Protein AF-A0A947UQU8-F1 (afdb_monomer)

Sequence (84 aa):
DNRLNEDWRQVRRGDAEFSSYDAILPRFYLFSLKACGYLQMRLGRLEQSHDALTKMLELDPSDKLNATVLLQVLARHGQEDEDE

Foldseek 3Di:
DLPADPPLLPGALVSDPLQDPPRVVSVVVLVVLQVQLVVCVVVVNLVSSVSSLVSSCRNHVVCPVVSVVVVVVSVVVVVVVVVD

Structure (mmCIF, N/CA/C/O backbone):
data_AF-A0A947UQU8-F1
#
_entry.id   AF-A0A947UQU8-F1
#
loop_
_atom_site.group_PDB
_atom_site.id
_atom_site.type_symbol
_atom_site.label_atom_id
_atom_site.label_alt_id
_atom_site.label_comp_id
_atom_site.label_asym_id
_atom_site.label_entity_id
_atom_site.label_seq_id
_atom_site.pdbx_PDB_ins_code
_atom_site.Cartn_x
_atom_site.Cartn_y
_atom_site.Cartn_z
_atom_site.occupancy
_atom_site.B_iso_or_equiv
_atom_site.auth_seq_id
_atom_site.auth_comp_id
_atom_site.auth_asym_id
_atom_site.auth_atom_id
_atom_site.pdbx_PDB_model_num
ATOM 1 N N . ASP A 1 1 ? 6.156 5.577 -15.392 1.00 80.88 1 ASP A N 1
ATOM 2 C CA . ASP A 1 1 ? 4.801 5.007 -15.395 1.00 80.88 1 ASP A CA 1
ATOM 3 C C . ASP A 1 1 ? 4.893 3.537 -14.990 1.00 80.88 1 ASP A C 1
ATOM 5 O O . ASP A 1 1 ? 5.820 2.873 -15.444 1.00 80.88 1 ASP A O 1
ATOM 9 N N . ASN A 1 2 ? 4.039 3.070 -14.076 1.00 88.12 2 ASN A N 1
ATOM 10 C CA . ASN A 1 2 ? 4.072 1.710 -13.517 1.00 88.12 2 ASN A CA 1
ATOM 11 C C . ASN A 1 2 ? 3.196 0.707 -14.296 1.00 88.12 2 ASN A C 1
ATOM 13 O O . ASN A 1 2 ? 3.287 -0.483 -14.010 1.00 88.12 2 ASN A O 1
ATOM 17 N N . ARG A 1 3 ? 2.405 1.168 -15.283 1.00 93.31 3 ARG A N 1
ATOM 18 C CA . ARG A 1 3 ? 1.484 0.356 -16.109 1.00 93.31 3 ARG A CA 1
ATOM 19 C C . ARG A 1 3 ? 0.406 -0.406 -15.322 1.00 93.31 3 ARG A C 1
ATOM 21 O O . ARG A 1 3 ? -0.198 -1.328 -15.866 1.00 93.31 3 ARG A O 1
ATOM 28 N N . LEU A 1 4 ? 0.173 -0.042 -14.063 1.00 96.19 4 LEU A N 1
ATOM 29 C CA . LEU A 1 4 ? -0.894 -0.622 -13.251 1.00 96.19 4 LEU A CA 1
ATOM 30 C C . LEU A 1 4 ? -2.232 0.047 -13.583 1.00 96.19 4 LEU A C 1
ATOM 32 O O . LEU A 1 4 ? -2.271 1.150 -14.126 1.00 96.19 4 LEU A O 1
ATOM 36 N N . ASN A 1 5 ? -3.333 -0.624 -13.246 1.00 97.06 5 ASN A N 1
ATOM 37 C CA . ASN A 1 5 ? -4.665 -0.040 -13.367 1.00 97.06 5 ASN A CA 1
ATOM 38 C C . ASN A 1 5 ? -4.789 1.217 -12.483 1.00 97.06 5 ASN A C 1
ATOM 40 O O . ASN A 1 5 ? -4.275 1.240 -11.363 1.00 97.06 5 ASN A O 1
ATOM 44 N N . GLU A 1 6 ? -5.484 2.243 -12.975 1.00 94.25 6 GLU A N 1
ATOM 45 C CA . GLU A 1 6 ? -5.734 3.479 -12.225 1.00 94.25 6 GLU A CA 1
ATOM 46 C C . GLU A 1 6 ? -6.620 3.244 -10.991 1.00 94.25 6 GLU A C 1
ATOM 48 O O . GLU A 1 6 ? -6.414 3.872 -9.950 1.00 94.25 6 GLU A O 1
ATOM 53 N N . ASP A 1 7 ? -7.578 2.313 -11.075 1.00 96.44 7 ASP A N 1
ATOM 54 C CA . ASP A 1 7 ? -8.311 1.839 -9.906 1.00 96.44 7 ASP A CA 1
ATOM 55 C C . ASP A 1 7 ? -7.495 0.757 -9.199 1.00 96.44 7 ASP A C 1
ATOM 57 O O . ASP A 1 7 ? -7.413 -0.398 -9.630 1.00 96.44 7 ASP A O 1
ATOM 61 N N . TRP A 1 8 ? -6.925 1.130 -8.054 1.00 96.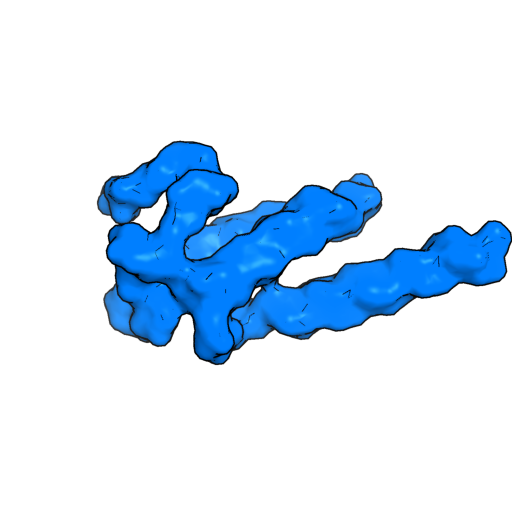38 8 TRP A N 1
ATOM 62 C CA . TRP A 1 8 ? -6.098 0.251 -7.234 1.00 96.38 8 TRP A CA 1
ATOM 63 C C . TRP A 1 8 ? -6.811 -1.042 -6.815 1.00 96.38 8 TRP A C 1
ATOM 65 O O . TRP A 1 8 ? -6.156 -2.050 -6.542 1.00 96.38 8 TRP A O 1
ATOM 75 N N . ARG A 1 9 ? -8.151 -1.041 -6.786 1.00 96.94 9 ARG A N 1
ATOM 76 C CA . ARG A 1 9 ? -8.964 -2.222 -6.460 1.00 96.94 9 ARG A CA 1
ATOM 77 C C . ARG A 1 9 ? -8.895 -3.295 -7.544 1.00 96.94 9 ARG A C 1
ATOM 79 O O . ARG A 1 9 ? -9.047 -4.475 -7.231 1.00 96.94 9 ARG A O 1
ATOM 86 N N . GLN A 1 10 ? -8.640 -2.892 -8.788 1.00 97.94 10 GLN A N 1
ATOM 87 C CA . GLN A 1 10 ? -8.533 -3.778 -9.949 1.00 97.94 10 GLN A CA 1
ATOM 88 C C . GLN A 1 10 ? -7.124 -4.339 -10.149 1.00 97.94 10 GLN A C 1
ATOM 90 O O . GLN A 1 10 ? -6.961 -5.279 -10.926 1.00 97.94 10 GLN A O 1
ATOM 95 N N . VAL A 1 11 ? -6.120 -3.795 -9.455 1.00 98.12 11 VAL A N 1
ATOM 96 C CA . VAL A 1 11 ? -4.746 -4.305 -9.506 1.00 98.12 11 VAL A CA 1
ATOM 97 C C . VAL A 1 11 ? -4.677 -5.673 -8.832 1.00 98.12 11 VAL A C 1
ATOM 99 O O . VAL A 1 11 ? -5.235 -5.884 -7.748 1.00 98.12 11 VAL A O 1
ATOM 102 N N . ARG A 1 12 ? -3.988 -6.602 -9.496 1.00 97.44 12 ARG A N 1
ATOM 103 C CA . ARG A 1 12 ? -3.822 -7.99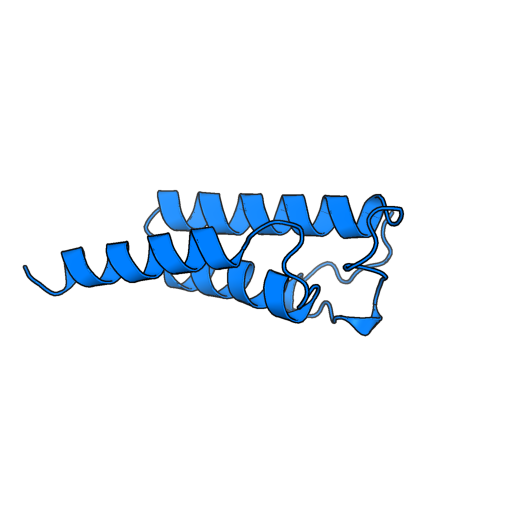9 -9.095 1.00 97.44 12 ARG A CA 1
ATOM 104 C C . ARG A 1 12 ? -2.358 -8.307 -8.836 1.00 97.44 12 ARG A C 1
ATOM 106 O O . ARG A 1 12 ? -1.460 -7.711 -9.422 1.00 97.44 12 ARG A O 1
ATOM 113 N N . ARG A 1 13 ? -2.114 -9.334 -8.021 1.00 96.44 13 ARG A N 1
ATOM 114 C CA . ARG A 1 13 ? -0.762 -9.804 -7.682 1.00 96.44 13 ARG A CA 1
ATOM 115 C C . ARG A 1 13 ? 0.120 -10.096 -8.904 1.00 96.44 13 ARG A C 1
ATOM 117 O O . ARG A 1 13 ? 1.322 -9.895 -8.833 1.00 96.44 13 ARG A O 1
ATOM 124 N N . GLY A 1 14 ? -0.465 -10.577 -10.002 1.00 96.62 14 GLY A N 1
ATOM 125 C CA . GLY A 1 14 ? 0.266 -10.911 -11.230 1.00 96.62 14 GLY A CA 1
ATOM 126 C C . GLY A 1 14 ? 0.646 -9.715 -12.108 1.00 96.62 14 GLY A C 1
ATOM 127 O O . GLY A 1 14 ? 1.382 -9.902 -13.071 1.00 96.62 14 GLY A O 1
ATOM 128 N N . ASP A 1 15 ? 0.168 -8.507 -11.798 1.00 97.19 15 ASP A N 1
ATOM 129 C CA . ASP A 1 15 ? 0.413 -7.327 -12.636 1.00 97.19 15 ASP A CA 1
ATOM 130 C C . ASP A 1 15 ? 1.841 -6.780 -12.463 1.00 97.19 15 ASP A C 1
ATOM 132 O O . ASP A 1 15 ? 2.340 -6.067 -13.336 1.00 97.19 15 ASP A O 1
ATOM 136 N N . ALA A 1 16 ? 2.512 -7.107 -11.349 1.00 97.00 16 ALA A N 1
ATOM 137 C CA . ALA A 1 16 ? 3.904 -6.750 -11.101 1.00 97.00 16 ALA A CA 1
ATOM 138 C C . ALA A 1 16 ? 4.564 -7.588 -9.985 1.00 97.00 16 ALA A C 1
ATOM 140 O O . ALA A 1 16 ? 3.904 -8.266 -9.206 1.00 97.00 16 ALA A O 1
ATOM 141 N N . GLU A 1 17 ? 5.887 -7.467 -9.847 1.00 96.31 17 GLU A N 1
ATOM 142 C CA . GLU A 1 17 ? 6.697 -8.149 -8.822 1.00 96.31 17 GLU A CA 1
ATOM 143 C C . GLU A 1 17 ? 6.617 -7.468 -7.438 1.00 96.31 17 GLU A C 1
ATOM 145 O O . GLU A 1 17 ? 7.617 -7.003 -6.890 1.00 96.31 17 GLU A O 1
ATOM 150 N N . PHE A 1 18 ? 5.416 -7.384 -6.858 1.00 96.88 18 PHE A N 1
ATOM 151 C CA . PHE A 1 18 ? 5.153 -6.683 -5.588 1.00 96.88 18 PHE A CA 1
ATOM 152 C C . PHE A 1 18 ? 5.976 -7.198 -4.397 1.00 96.88 18 PHE A C 1
ATOM 154 O O . PHE A 1 18 ? 6.377 -6.413 -3.538 1.00 96.88 18 PHE A O 1
ATOM 161 N N . SER A 1 19 ? 6.276 -8.498 -4.365 1.00 94.44 19 SER A N 1
ATOM 162 C CA . SER A 1 19 ? 7.071 -9.127 -3.303 1.00 94.44 19 SER A CA 1
ATOM 163 C C . SER A 1 19 ? 8.588 -8.959 -3.486 1.00 94.44 19 SER A C 1
ATOM 165 O O . SER A 1 19 ? 9.361 -9.425 -2.645 1.00 94.44 19 SER A O 1
ATOM 167 N N . SER A 1 20 ? 9.066 -8.314 -4.554 1.00 93.75 20 SER A N 1
ATOM 168 C CA . SER A 1 20 ? 10.500 -8.082 -4.775 1.00 93.75 20 SER A CA 1
ATOM 169 C C . SER A 1 20 ? 10.966 -6.758 -4.160 1.00 93.75 20 SER A C 1
ATOM 171 O O . SER A 1 20 ? 10.308 -5.727 -4.280 1.00 93.75 20 SER A O 1
ATOM 173 N N . TYR A 1 21 ? 12.135 -6.763 -3.507 1.00 90.75 21 TYR A N 1
ATOM 174 C CA . TYR A 1 21 ? 12.766 -5.520 -3.038 1.00 90.75 21 TYR A CA 1
ATOM 175 C C . TYR A 1 21 ? 13.371 -4.707 -4.191 1.00 90.75 21 TYR A C 1
ATOM 177 O O . TYR A 1 21 ? 13.433 -3.483 -4.094 1.00 90.75 21 TYR A O 1
ATOM 185 N N . ASP A 1 22 ? 13.750 -5.376 -5.281 1.00 94.31 22 ASP A N 1
ATOM 186 C CA . ASP A 1 22 ? 14.390 -4.757 -6.445 1.00 94.31 22 ASP A CA 1
ATOM 187 C C . ASP A 1 22 ? 13.366 -4.111 -7.394 1.00 94.31 22 ASP A C 1
ATOM 189 O O . ASP A 1 22 ? 13.701 -3.260 -8.219 1.00 94.31 22 ASP A O 1
ATOM 193 N N . ALA A 1 23 ? 12.084 -4.467 -7.254 1.00 94.06 23 ALA A N 1
ATOM 194 C CA . ALA A 1 23 ? 10.985 -3.886 -8.013 1.00 94.06 23 ALA A CA 1
ATOM 195 C C . ALA A 1 23 ? 10.560 -2.531 -7.415 1.00 94.06 23 ALA A C 1
ATOM 197 O O . ALA A 1 23 ? 9.566 -2.415 -6.694 1.00 94.06 23 ALA A O 1
ATOM 198 N N . ILE A 1 24 ? 11.319 -1.479 -7.739 1.00 95.19 24 ILE A N 1
ATOM 199 C CA . ILE A 1 24 ? 11.156 -0.130 -7.166 1.00 95.19 24 ILE A CA 1
ATOM 200 C C . ILE A 1 24 ? 9.731 0.423 -7.353 1.00 95.19 24 ILE A C 1
ATOM 202 O O . ILE A 1 24 ? 9.142 0.917 -6.393 1.00 95.19 24 ILE A O 1
ATOM 206 N N . LEU A 1 25 ? 9.157 0.342 -8.563 1.00 96.62 25 LEU A N 1
ATOM 207 C CA . LEU A 1 25 ? 7.829 0.914 -8.844 1.00 96.62 25 LEU A CA 1
ATOM 208 C C . LEU A 1 25 ? 6.685 0.171 -8.121 1.00 96.62 25 LEU A C 1
ATOM 210 O O . LEU A 1 25 ? 5.890 0.849 -7.468 1.00 96.62 25 LEU A O 1
ATOM 214 N N . PRO A 1 26 ? 6.598 -1.176 -8.148 1.00 96.31 26 PRO A N 1
ATOM 215 C CA . PRO A 1 26 ? 5.624 -1.920 -7.339 1.00 96.31 26 PRO A CA 1
ATOM 216 C C . PRO A 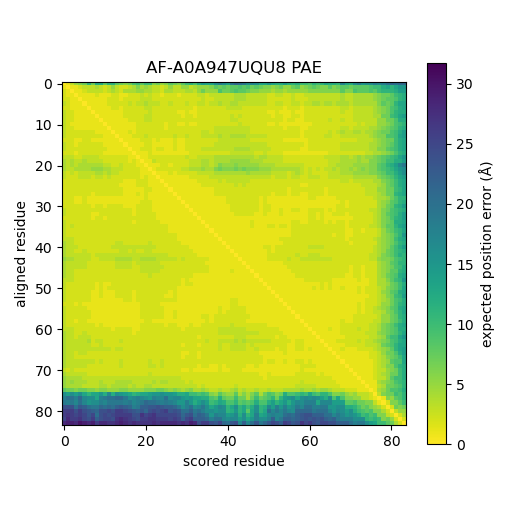1 26 ? 5.766 -1.668 -5.837 1.00 96.31 26 PRO A C 1
ATOM 218 O O . PRO A 1 26 ? 4.772 -1.490 -5.135 1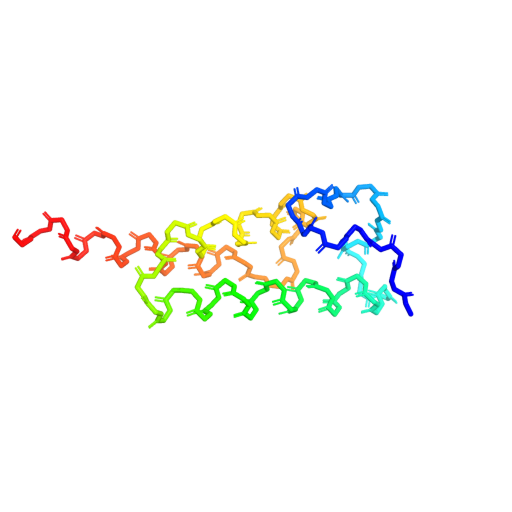.00 96.31 26 PRO A O 1
ATOM 221 N N . ARG A 1 27 ? 7.002 -1.568 -5.336 1.00 95.88 27 ARG A N 1
ATOM 222 C CA . ARG A 1 27 ? 7.252 -1.244 -3.929 1.00 95.88 27 ARG A CA 1
ATOM 223 C C . ARG A 1 27 ? 6.759 0.157 -3.571 1.00 95.88 27 ARG A C 1
ATOM 225 O O . ARG A 1 27 ? 6.122 0.333 -2.535 1.00 95.88 27 ARG A O 1
ATOM 232 N N . PHE A 1 28 ? 7.024 1.145 -4.424 1.00 96.56 28 PHE A N 1
ATOM 233 C CA . PHE A 1 28 ? 6.511 2.503 -4.244 1.00 96.56 28 PHE A CA 1
ATOM 234 C C . PHE A 1 28 ? 4.977 2.534 -4.269 1.00 96.56 28 PHE A C 1
ATOM 236 O O . PHE A 1 28 ? 4.367 3.180 -3.422 1.00 96.56 28 PHE A O 1
ATOM 243 N N . TYR A 1 29 ? 4.350 1.766 -5.162 1.00 97.50 29 TYR A N 1
ATOM 244 C CA . TYR A 1 29 ? 2.897 1.613 -5.212 1.00 97.50 29 TYR A CA 1
ATOM 245 C C . TYR A 1 29 ? 2.318 1.053 -3.900 1.00 97.50 29 TYR A C 1
ATOM 247 O O . TYR A 1 29 ? 1.362 1.615 -3.364 1.00 97.50 29 TYR A O 1
ATOM 255 N N . LEU A 1 30 ? 2.930 0.014 -3.318 1.00 97.75 30 LEU A N 1
ATOM 256 C CA . LEU A 1 30 ? 2.512 -0.505 -2.009 1.00 97.75 30 LEU A CA 1
ATOM 257 C C . LEU A 1 30 ? 2.705 0.521 -0.881 1.00 97.75 30 LEU A C 1
ATOM 259 O O . LEU A 1 30 ? 1.871 0.596 0.020 1.00 97.75 30 LEU A O 1
ATOM 263 N N . PHE A 1 31 ? 3.759 1.345 -0.927 1.00 97.94 31 PHE A N 1
ATOM 264 C CA . PHE A 1 31 ? 3.906 2.466 0.009 1.00 97.94 31 PHE A CA 1
ATOM 265 C C . PHE A 1 31 ? 2.773 3.489 -0.136 1.00 97.94 31 PHE A C 1
ATOM 267 O O . PHE A 1 31 ? 2.254 3.959 0.878 1.00 97.94 31 PHE A O 1
ATOM 274 N N . SER A 1 32 ? 2.357 3.814 -1.364 1.00 97.12 32 SER A N 1
ATOM 275 C CA . SER A 1 32 ? 1.217 4.705 -1.609 1.00 97.12 32 SER A CA 1
ATOM 276 C C . SER A 1 32 ? -0.092 4.121 -1.071 1.00 97.12 32 SER A C 1
ATOM 278 O O . SER A 1 32 ? -0.815 4.819 -0.363 1.00 97.12 32 SER A O 1
ATOM 280 N N . LEU A 1 33 ? -0.364 2.832 -1.310 1.00 97.25 33 LEU A N 1
ATOM 281 C CA . LEU A 1 33 ? -1.525 2.135 -0.737 1.00 97.25 33 LEU A CA 1
ATOM 282 C C . LEU A 1 33 ? -1.507 2.142 0.793 1.00 97.25 33 LEU A C 1
ATOM 284 O O . LEU A 1 33 ? -2.529 2.426 1.417 1.00 97.25 33 LEU A O 1
ATOM 288 N N . LYS A 1 34 ? -0.338 1.906 1.399 1.00 98.06 34 LYS A N 1
ATOM 289 C CA . LYS A 1 34 ? -0.163 1.977 2.853 1.00 98.06 34 LYS A CA 1
ATOM 290 C C . LYS A 1 34 ? -0.508 3.360 3.394 1.00 98.06 34 LYS A C 1
ATOM 292 O O . LYS A 1 34 ? -1.213 3.470 4.395 1.00 98.06 34 LYS A O 1
ATOM 297 N N . ALA A 1 35 ? -0.020 4.412 2.736 1.00 98.00 35 ALA A N 1
ATOM 298 C CA . ALA A 1 35 ? -0.315 5.789 3.112 1.00 98.00 35 ALA A CA 1
ATOM 299 C C . ALA A 1 35 ? -1.815 6.095 2.985 1.00 98.00 35 ALA A C 1
ATOM 301 O O . ALA A 1 35 ? -2.391 6.668 3.908 1.00 98.00 35 ALA A O 1
ATOM 302 N N . CYS A 1 36 ? -2.466 5.655 1.902 1.00 96.88 36 CYS A N 1
ATOM 303 C CA . CYS A 1 36 ? -3.916 5.765 1.748 1.00 96.88 36 CYS A CA 1
ATOM 304 C C . CYS A 1 36 ? -4.659 5.063 2.891 1.00 96.88 36 CYS A C 1
ATOM 306 O O . CYS A 1 36 ? -5.474 5.704 3.549 1.00 96.88 36 CYS A O 1
ATOM 308 N N . GLY A 1 37 ? -4.347 3.794 3.177 1.00 97.06 37 GLY A N 1
ATOM 309 C CA . GLY A 1 37 ? -4.978 3.043 4.265 1.00 97.06 37 GLY A CA 1
ATOM 310 C C . GLY A 1 37 ? -4.801 3.721 5.626 1.00 97.06 37 GLY A C 1
ATOM 311 O O . GLY A 1 37 ? -5.769 3.893 6.367 1.00 97.06 37 GLY A O 1
ATOM 312 N N . TYR A 1 38 ? -3.591 4.194 5.930 1.00 96.56 38 TYR A N 1
ATOM 313 C CA . TYR A 1 38 ? -3.311 4.923 7.167 1.00 96.56 38 TYR A CA 1
ATOM 314 C C . TYR A 1 38 ? -4.092 6.244 7.272 1.00 96.56 38 TYR A C 1
ATOM 316 O O . TYR A 1 38 ? -4.641 6.553 8.328 1.00 96.56 38 TYR A O 1
ATOM 324 N N . LEU A 1 39 ? -4.185 7.020 6.187 1.00 97.31 39 LEU A N 1
ATOM 325 C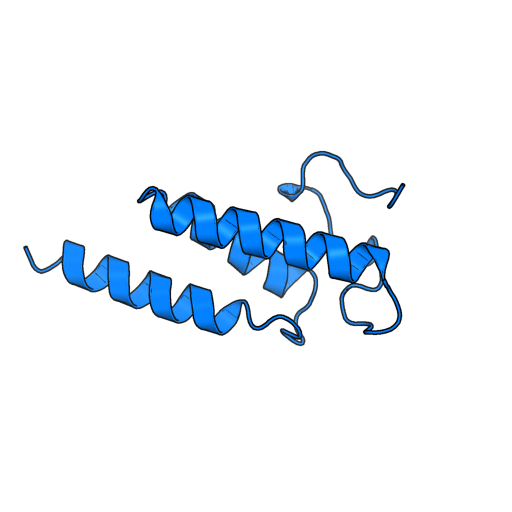 CA . LEU A 1 39 ? -4.951 8.270 6.175 1.00 97.31 39 LEU A CA 1
ATOM 326 C C 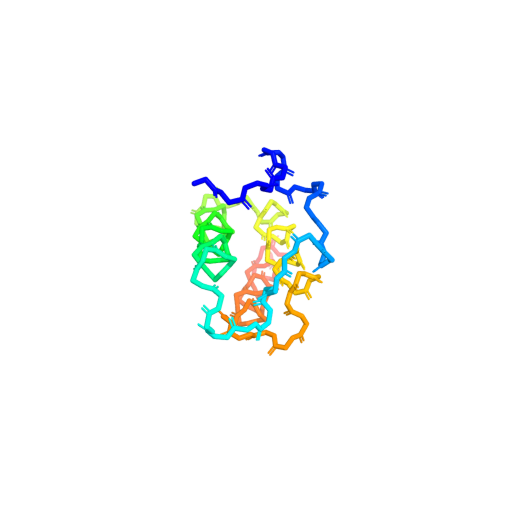. LEU A 1 39 ? -6.452 8.029 6.358 1.00 97.31 39 LEU A C 1
ATOM 328 O O . LEU A 1 39 ? -7.080 8.761 7.118 1.00 97.31 39 LEU A O 1
ATOM 332 N N . GLN A 1 40 ? -7.022 7.000 5.718 1.00 96.50 40 GLN A N 1
ATOM 333 C CA . GLN A 1 40 ? -8.431 6.645 5.929 1.00 96.50 40 GLN A CA 1
ATOM 334 C C . GLN A 1 40 ? -8.688 6.282 7.398 1.00 96.50 40 GLN A C 1
ATOM 336 O O . GLN A 1 40 ? -9.625 6.806 7.994 1.00 96.50 40 GLN A O 1
ATOM 341 N N . MET A 1 41 ? -7.802 5.498 8.023 1.00 94.56 41 MET A N 1
ATOM 342 C CA . MET A 1 41 ? -7.899 5.172 9.453 1.00 94.56 41 MET A CA 1
ATOM 343 C C . MET A 1 41 ? -7.926 6.435 10.322 1.00 94.56 41 MET A C 1
ATOM 345 O O . MET A 1 41 ? -8.789 6.586 11.177 1.00 94.56 41 MET A O 1
ATOM 349 N N . ARG A 1 42 ? -7.028 7.394 10.060 1.00 94.19 42 ARG A N 1
ATOM 350 C CA . ARG A 1 42 ? -6.969 8.669 10.799 1.00 94.19 42 ARG A CA 1
ATOM 351 C C . ARG A 1 42 ? -8.190 9.568 10.595 1.00 94.19 42 ARG A C 1
ATOM 353 O O . ARG A 1 42 ? -8.416 10.450 11.415 1.00 94.19 42 ARG A O 1
ATOM 360 N N . LEU A 1 43 ? -8.947 9.359 9.521 1.00 95.62 43 LEU A N 1
ATOM 361 C CA . LEU A 1 43 ? -10.205 10.049 9.233 1.00 95.62 43 LEU A CA 1
ATOM 362 C C . LEU A 1 43 ? -11.435 9.306 9.790 1.00 95.62 43 LEU A C 1
ATOM 364 O O . LEU A 1 43 ? -12.553 9.703 9.474 1.00 95.62 43 LEU A O 1
ATOM 368 N N . GLY A 1 44 ? -11.250 8.222 10.557 1.00 93.94 44 GLY A N 1
ATOM 369 C CA . GLY A 1 44 ? -12.342 7.378 11.066 1.00 93.94 44 GLY A CA 1
ATOM 370 C C . GLY A 1 44 ? -12.992 6.492 9.997 1.00 93.94 44 GLY A C 1
ATOM 371 O O . GLY A 1 44 ? -14.030 5.882 10.218 1.00 93.94 44 GLY A O 1
ATOM 372 N N . ARG A 1 45 ? -12.395 6.410 8.806 1.00 96.00 45 ARG A N 1
ATOM 373 C CA . ARG A 1 45 ? -12.901 5.648 7.659 1.00 96.00 45 ARG A CA 1
ATOM 374 C C . ARG A 1 45 ? -12.347 4.228 7.690 1.00 96.00 45 ARG A C 1
ATOM 376 O O . ARG A 1 45 ? -11.492 3.856 6.882 1.00 96.00 45 ARG A O 1
ATOM 383 N N . LEU A 1 46 ? -12.789 3.463 8.688 1.00 95.12 46 LEU A N 1
ATOM 384 C CA . LEU A 1 46 ? -12.176 2.186 9.059 1.00 95.12 46 LEU A CA 1
ATOM 385 C C . LEU A 1 46 ? -12.310 1.125 7.957 1.00 95.12 46 LEU A C 1
ATOM 387 O O . LEU A 1 46 ? -11.313 0.508 7.596 1.00 95.12 46 LEU A O 1
ATOM 391 N N . GLU A 1 47 ? -13.485 0.986 7.338 1.00 95.75 47 GLU A N 1
ATOM 392 C CA . GLU A 1 47 ? -13.691 0.049 6.220 1.00 95.75 47 GLU A CA 1
ATOM 393 C C . GLU A 1 47 ? -12.763 0.351 5.034 1.00 95.75 47 GLU A C 1
ATOM 395 O O . GLU A 1 47 ? -12.079 -0.531 4.523 1.00 95.75 47 GLU A O 1
ATOM 400 N N . GLN A 1 48 ? -12.651 1.623 4.634 1.00 96.31 48 GLN A N 1
ATOM 401 C CA . GLN A 1 48 ? -11.773 2.002 3.522 1.00 96.31 48 GLN A CA 1
ATOM 402 C C . GLN A 1 48 ? -10.289 1.802 3.860 1.00 96.31 48 GLN A C 1
ATOM 404 O O . GLN A 1 48 ? -9.480 1.534 2.968 1.00 96.31 48 GLN A O 1
ATOM 409 N N . SER A 1 49 ? -9.918 1.935 5.138 1.00 97.38 49 SER A N 1
ATOM 410 C CA . SER A 1 49 ? -8.585 1.565 5.614 1.00 97.38 49 SER A CA 1
ATOM 411 C C . SER A 1 49 ? -8.350 0.060 5.494 1.00 97.38 49 SER A C 1
ATOM 413 O O . SER A 1 49 ? -7.339 -0.359 4.924 1.00 97.38 49 SER A O 1
ATOM 415 N N . HIS A 1 50 ? -9.306 -0.741 5.971 1.00 97.50 50 HIS A N 1
ATOM 416 C CA . HIS A 1 50 ? -9.266 -2.197 5.912 1.00 97.50 50 HIS A CA 1
ATOM 417 C C . HIS A 1 50 ? -9.104 -2.702 4.473 1.00 97.50 50 HIS A C 1
ATOM 419 O O . HIS A 1 50 ? -8.233 -3.536 4.217 1.00 97.50 50 HIS A O 1
ATOM 425 N N . ASP A 1 51 ? -9.873 -2.162 3.525 1.00 98.12 51 ASP A N 1
ATOM 426 C CA . ASP A 1 51 ? -9.811 -2.556 2.114 1.00 98.12 51 ASP A CA 1
ATOM 427 C C . ASP A 1 51 ? -8.423 -2.309 1.507 1.00 98.12 51 ASP A C 1
ATOM 429 O O . ASP A 1 51 ? -7.863 -3.175 0.828 1.00 98.12 51 ASP A O 1
ATOM 433 N N . ALA A 1 52 ? -7.837 -1.135 1.768 1.00 98.06 52 ALA A N 1
ATOM 434 C CA . ALA A 1 52 ? -6.521 -0.777 1.246 1.00 98.06 52 ALA A CA 1
ATOM 435 C C . ALA A 1 52 ? -5.414 -1.670 1.830 1.00 98.06 52 ALA A C 1
ATOM 437 O O . ALA A 1 52 ? -4.546 -2.151 1.098 1.00 98.06 52 ALA A O 1
ATOM 438 N N . LEU A 1 53 ? -5.449 -1.919 3.141 1.00 98.12 53 LEU A N 1
ATOM 439 C CA . LEU A 1 53 ? -4.452 -2.747 3.823 1.00 98.12 53 LEU A CA 1
ATOM 440 C C . LEU A 1 53 ? -4.588 -4.231 3.457 1.00 98.12 53 LEU A C 1
ATOM 442 O O . LEU A 1 53 ? -3.581 -4.901 3.236 1.00 98.12 53 LEU A O 1
ATOM 446 N N . THR A 1 54 ? -5.813 -4.735 3.310 1.00 98.19 54 THR A N 1
ATOM 447 C CA . THR A 1 54 ? -6.070 -6.104 2.839 1.00 98.19 54 THR A CA 1
ATOM 448 C C . THR A 1 54 ? -5.605 -6.285 1.396 1.00 98.19 54 THR A C 1
ATOM 450 O O . THR A 1 54 ? -4.966 -7.288 1.077 1.00 98.19 54 THR A O 1
ATOM 453 N N . LYS A 1 55 ? -5.814 -5.287 0.526 1.00 98.50 55 LYS A N 1
ATOM 454 C CA . LYS A 1 55 ? -5.270 -5.324 -0.837 1.00 98.50 55 LYS A CA 1
ATOM 455 C C . LYS A 1 55 ? -3.744 -5.378 -0.849 1.00 98.50 55 LYS A C 1
ATOM 457 O O . LYS A 1 55 ? -3.182 -6.071 -1.690 1.00 98.50 55 LYS A O 1
ATOM 462 N N . MET A 1 56 ? -3.049 -4.710 0.075 1.00 98.25 56 MET A N 1
ATOM 463 C CA . MET A 1 56 ? -1.590 -4.857 0.162 1.00 98.25 56 MET A CA 1
ATOM 464 C C . MET A 1 56 ? -1.172 -6.311 0.410 1.00 98.25 56 MET A C 1
ATOM 466 O O . MET A 1 56 ? -0.216 -6.759 -0.213 1.00 98.25 56 MET A O 1
ATOM 470 N N . LEU A 1 57 ? -1.893 -7.044 1.266 1.00 98.25 57 LEU A N 1
ATOM 471 C CA . LEU A 1 57 ? -1.627 -8.463 1.533 1.00 98.25 57 LEU A CA 1
ATOM 472 C C . LEU A 1 57 ? -2.004 -9.368 0.353 1.00 98.25 57 LEU A C 1
ATOM 474 O O . LEU A 1 57 ? -1.349 -10.380 0.122 1.00 98.25 57 LEU A O 1
ATOM 478 N N . GLU A 1 58 ? -3.028 -9.004 -0.421 1.00 98.25 58 GLU A N 1
ATOM 479 C CA . GLU A 1 58 ? -3.350 -9.687 -1.680 1.00 98.25 58 GLU A CA 1
ATOM 480 C C . GLU A 1 58 ? -2.202 -9.550 -2.696 1.00 98.25 58 GLU A C 1
ATOM 482 O O . GLU A 1 58 ? -1.803 -10.534 -3.325 1.00 98.25 58 GLU A O 1
ATOM 487 N N . LEU A 1 59 ? -1.664 -8.335 -2.850 1.00 98.19 59 LEU A N 1
ATOM 488 C CA . LEU A 1 59 ? -0.594 -8.029 -3.803 1.00 98.19 59 LEU A CA 1
ATOM 489 C C . LEU A 1 59 ? 0.768 -8.562 -3.346 1.00 98.19 59 LEU A C 1
ATOM 491 O O . LEU A 1 59 ? 1.515 -9.105 -4.158 1.00 98.19 59 LEU A O 1
ATOM 495 N N . ASP A 1 60 ? 1.081 -8.451 -2.057 1.00 98.06 60 ASP A N 1
ATOM 496 C CA . ASP A 1 60 ? 2.290 -8.994 -1.441 1.00 98.06 60 ASP A CA 1
ATOM 497 C C . ASP A 1 60 ? 1.959 -9.836 -0.194 1.00 98.06 60 ASP A C 1
ATOM 499 O O . ASP A 1 60 ? 2.020 -9.340 0.934 1.00 98.06 60 ASP A O 1
ATOM 503 N N . PRO A 1 61 ? 1.701 -11.147 -0.364 1.00 97.19 61 PRO A N 1
ATOM 504 C CA . PRO A 1 61 ? 1.440 -12.045 0.763 1.00 97.19 61 PRO A CA 1
ATOM 505 C C . PRO A 1 61 ? 2.630 -12.246 1.706 1.00 97.19 61 PRO A C 1
ATOM 507 O O . PRO A 1 61 ? 2.458 -12.809 2.782 1.00 97.19 61 PRO A O 1
ATOM 510 N N . SER A 1 62 ? 3.841 -11.831 1.310 1.00 97.00 62 SER A N 1
ATOM 511 C CA . SER A 1 62 ? 5.010 -11.868 2.197 1.00 97.00 62 SER A CA 1
ATOM 512 C C . SER A 1 62 ? 5.058 -10.693 3.178 1.00 97.00 62 SER A C 1
ATOM 514 O O . SER A 1 62 ? 5.945 -10.646 4.027 1.00 97.00 62 SER A O 1
ATOM 516 N N . ASP A 1 63 ? 4.101 -9.766 3.066 1.00 96.88 63 ASP A N 1
ATOM 517 C CA . ASP A 1 63 ? 3.897 -8.620 3.946 1.00 96.88 63 ASP A CA 1
ATOM 518 C C . ASP A 1 63 ? 5.161 -7.772 4.179 1.00 96.88 63 ASP A C 1
ATOM 520 O O . ASP A 1 63 ? 5.453 -7.317 5.287 1.00 96.88 63 ASP A O 1
ATOM 524 N N . LYS A 1 64 ? 5.945 -7.504 3.125 1.00 95.44 64 LYS A N 1
ATOM 525 C CA . LYS A 1 64 ? 7.241 -6.811 3.268 1.00 95.44 64 LYS A CA 1
ATOM 526 C C . LYS A 1 64 ? 7.136 -5.376 3.758 1.00 95.44 64 LYS A C 1
ATOM 528 O O . LYS A 1 64 ? 8.153 -4.790 4.141 1.00 95.44 64 LYS A O 1
ATOM 533 N N . LEU A 1 65 ? 5.944 -4.787 3.685 1.00 96.25 65 LEU A N 1
ATOM 534 C CA . LEU A 1 65 ? 5.658 -3.446 4.184 1.00 96.25 65 LEU A CA 1
ATOM 535 C C . LEU A 1 65 ? 4.804 -3.444 5.458 1.00 96.25 65 LEU A C 1
ATOM 537 O O . LEU A 1 65 ? 4.401 -2.360 5.885 1.00 96.25 65 LEU A O 1
ATOM 541 N N . ASN A 1 66 ? 4.594 -4.591 6.108 1.00 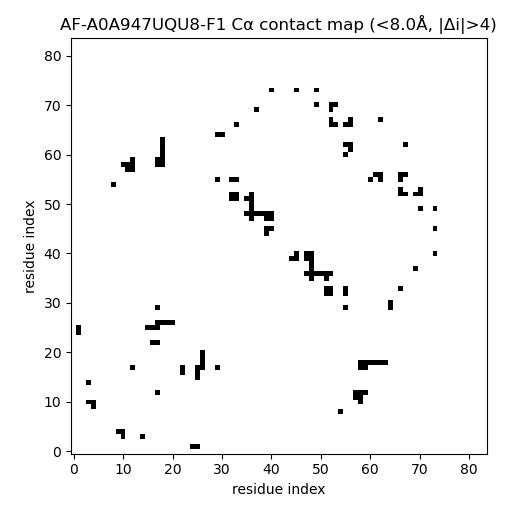96.25 66 ASN A N 1
ATOM 542 C CA . ASN A 1 66 ? 3.912 -4.714 7.399 1.00 96.25 66 ASN A CA 1
ATOM 543 C C . ASN A 1 66 ? 2.506 -4.077 7.408 1.00 96.25 66 ASN A C 1
ATOM 545 O O . ASN A 1 66 ? 2.195 -3.250 8.272 1.00 96.25 66 ASN A O 1
ATOM 549 N N . ALA A 1 67 ? 1.667 -4.415 6.428 1.00 97.62 67 ALA A N 1
ATOM 550 C CA . ALA A 1 67 ? 0.243 -4.092 6.416 1.00 97.62 67 ALA A CA 1
ATOM 551 C C . ALA A 1 67 ? -0.496 -4.773 7.579 1.00 97.62 67 ALA A C 1
ATOM 553 O O . ALA A 1 67 ? -1.377 -4.151 8.177 1.00 97.62 67 ALA A O 1
ATOM 554 N N . THR A 1 68 ? -0.080 -5.984 7.976 1.00 97.81 68 THR A N 1
ATOM 555 C CA . THR A 1 68 ? -0.688 -6.725 9.098 1.00 97.81 68 THR A CA 1
ATOM 556 C C . THR A 1 68 ? -0.660 -5.928 10.401 1.00 97.81 68 THR A C 1
ATOM 558 O O . THR A 1 68 ? -1.628 -5.944 11.156 1.00 97.81 68 THR A O 1
ATOM 561 N N . VAL A 1 69 ? 0.409 -5.166 10.656 1.00 96.94 69 VAL A N 1
ATOM 562 C CA . VAL A 1 69 ? 0.520 -4.329 11.863 1.00 96.94 69 VAL A CA 1
ATOM 563 C C . VAL A 1 69 ? -0.571 -3.256 11.895 1.00 96.94 69 VAL A C 1
ATOM 565 O O . VAL A 1 69 ? -1.166 -3.016 12.941 1.00 96.94 69 VAL A O 1
ATOM 568 N N . LEU A 1 70 ? -0.866 -2.623 10.757 1.00 96.06 70 LEU A N 1
ATOM 569 C CA . LEU A 1 70 ? -1.924 -1.613 10.689 1.00 96.06 70 LEU A CA 1
ATOM 570 C C . LEU A 1 70 ? -3.318 -2.241 10.786 1.00 96.06 70 LEU A C 1
ATOM 572 O O . LEU A 1 70 ? -4.174 -1.673 11.454 1.00 96.06 70 LEU A O 1
ATOM 576 N N . LEU A 1 71 ? -3.529 -3.426 10.204 1.00 97.00 71 LEU A N 1
ATOM 577 C CA . LEU A 1 71 ? -4.779 -4.178 10.373 1.00 97.00 71 LEU A CA 1
ATOM 578 C C . LEU A 1 71 ? -5.025 -4.561 11.839 1.00 97.00 71 LEU A C 1
ATOM 580 O O . LEU A 1 71 ? -6.152 -4.473 12.313 1.00 97.00 71 LEU A O 1
ATOM 584 N N . GLN A 1 72 ? -3.980 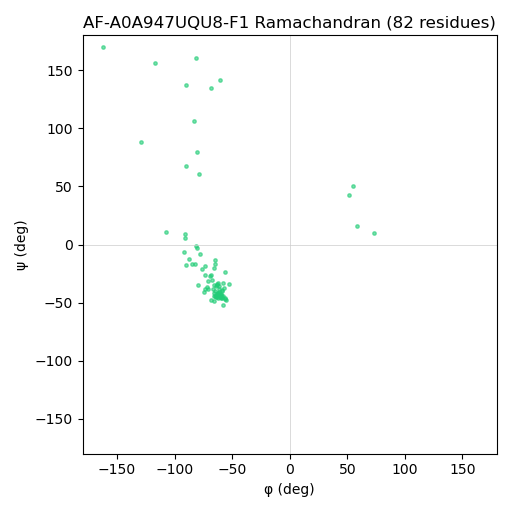-4.924 12.588 1.00 96.12 72 GLN A N 1
ATOM 585 C CA . GLN A 1 72 ? -4.094 -5.200 14.024 1.00 96.12 72 GLN A CA 1
ATOM 586 C C . GLN A 1 72 ? -4.450 -3.953 14.839 1.00 96.12 72 GLN A C 1
ATOM 588 O O . GLN A 1 72 ? -5.220 -4.050 15.790 1.00 96.12 72 GLN A O 1
ATOM 593 N N . VAL A 1 73 ? -3.898 -2.786 14.488 1.00 93.69 73 VAL A N 1
ATOM 594 C CA . VAL A 1 73 ? -4.283 -1.509 15.114 1.00 93.69 73 VAL A CA 1
ATOM 595 C C . VAL A 1 73 ? -5.744 -1.191 14.806 1.00 93.69 73 VAL A C 1
ATOM 597 O O . VAL A 1 73 ? -6.495 -0.849 15.714 1.00 93.69 73 VAL A O 1
ATOM 600 N N . LEU A 1 74 ? -6.155 -1.365 13.550 1.00 92.88 74 LEU A N 1
ATOM 601 C CA . LEU A 1 74 ? -7.526 -1.137 13.109 1.00 92.88 74 LEU A CA 1
ATOM 602 C C . LEU A 1 74 ? -8.529 -2.027 13.856 1.00 92.88 74 LEU A C 1
ATOM 604 O O . LEU A 1 74 ? -9.558 -1.541 14.310 1.00 92.88 74 LEU A O 1
ATOM 608 N N . ALA A 1 75 ? -8.195 -3.308 14.039 1.00 91.88 75 ALA A N 1
ATOM 609 C CA . ALA A 1 75 ? -9.029 -4.259 14.767 1.00 91.88 75 ALA A CA 1
ATOM 610 C C . ALA A 1 75 ? -9.240 -3.868 16.238 1.00 91.88 75 ALA A C 1
ATOM 612 O O . ALA A 1 75 ? -10.308 -4.119 16.777 1.00 91.88 75 ALA A O 1
ATOM 613 N N . ARG A 1 76 ? -8.248 -3.237 16.882 1.00 87.88 76 ARG A N 1
ATOM 614 C CA . ARG A 1 76 ? -8.390 -2.727 18.257 1.00 87.88 76 ARG A CA 1
ATOM 615 C C . ARG A 1 76 ? -9.258 -1.476 18.315 1.00 87.88 76 ARG A C 1
ATOM 617 O O . ARG A 1 76 ? -10.052 -1.340 19.231 1.00 87.88 76 ARG A O 1
ATOM 624 N N . HIS A 1 77 ? -9.134 -0.599 17.319 1.00 78.06 77 HIS A N 1
ATOM 625 C CA . HIS A 1 77 ? -9.913 0.637 17.263 1.00 78.06 77 HIS A CA 1
ATOM 626 C C . HIS A 1 77 ? -11.422 0.371 17.155 1.00 78.06 77 HIS A C 1
ATOM 628 O O . HIS A 1 77 ? -12.200 1.104 17.742 1.00 78.06 77 HIS A O 1
ATOM 634 N N . GLY A 1 78 ? -11.832 -0.693 16.452 1.00 63.88 78 GLY A N 1
ATOM 635 C CA . GLY A 1 78 ? -13.243 -1.091 16.376 1.00 63.88 78 GLY A CA 1
ATOM 636 C C . GLY A 1 78 ? -13.799 -1.732 17.655 1.00 63.88 78 GLY A C 1
ATOM 637 O O . GLY A 1 78 ? -15.009 -1.773 17.814 1.00 63.88 78 GLY A O 1
ATOM 638 N N . GLN A 1 79 ? -12.942 -2.220 18.561 1.00 61.19 79 GLN A N 1
ATOM 639 C CA . GLN A 1 79 ? -13.379 -2.779 19.849 1.00 61.19 79 GLN A CA 1
ATOM 640 C C . GLN A 1 79 ? -13.688 -1.682 20.871 1.00 61.19 79 GLN A C 1
ATOM 642 O O . GLN A 1 79 ? -14.614 -1.827 21.655 1.00 61.19 79 GLN A O 1
ATOM 647 N N . GLU A 1 80 ? -12.944 -0.575 20.839 1.00 56.47 80 GLU A N 1
ATOM 648 C CA . GLU A 1 80 ? -13.174 0.566 21.736 1.00 56.47 80 GLU A CA 1
ATOM 649 C C . GLU A 1 80 ? -14.494 1.300 21.424 1.00 56.47 80 GLU A C 1
ATOM 651 O O . GLU A 1 80 ? -15.087 1.869 22.333 1.00 56.47 80 GLU A O 1
ATOM 656 N N . ASP A 1 81 ? -14.981 1.231 20.178 1.00 55.50 81 ASP A N 1
ATOM 657 C CA . ASP A 1 81 ? -16.249 1.841 19.744 1.00 55.50 81 ASP A CA 1
ATOM 658 C C . ASP A 1 81 ? -17.494 0.949 20.019 1.00 55.50 81 ASP A C 1
ATOM 660 O O . ASP A 1 81 ? -18.617 1.445 19.972 1.00 55.50 81 ASP A O 1
ATOM 664 N N . GLU A 1 82 ? -17.331 -0.361 20.277 1.00 51.34 82 GLU A N 1
ATOM 665 C CA . GLU A 1 82 ? -18.439 -1.302 20.578 1.00 51.34 82 GLU A CA 1
ATOM 666 C C . GLU A 1 82 ? -18.767 -1.410 22.080 1.00 51.34 82 GLU 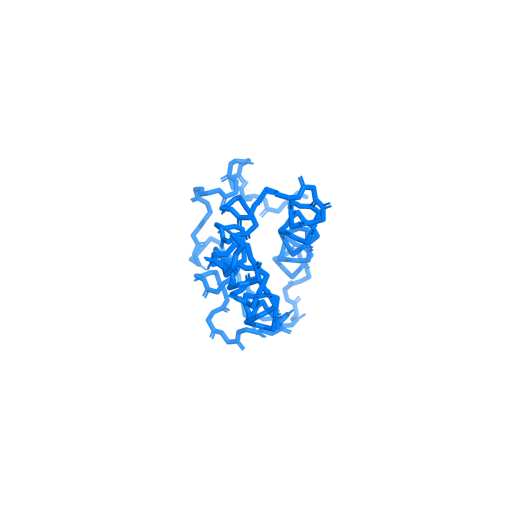A C 1
ATOM 668 O O . GLU A 1 82 ? -19.854 -1.869 22.437 1.00 51.34 82 GLU A O 1
ATOM 673 N N . ASP A 1 83 ? -17.851 -0.979 22.952 1.00 49.25 83 ASP A N 1
ATOM 674 C CA . ASP A 1 83 ? -17.986 -1.036 24.414 1.00 49.25 83 ASP A CA 1
ATOM 675 C C . ASP A 1 83 ? -18.625 0.241 25.031 1.00 49.25 83 ASP A C 1
ATOM 677 O O . ASP A 1 83 ? -18.644 0.376 26.261 1.00 49.25 83 ASP A O 1
ATOM 681 N N . GLU A 1 84 ? -19.158 1.168 24.215 1.00 43.88 84 GLU A N 1
ATOM 682 C CA . GLU A 1 84 ? -19.807 2.430 24.648 1.00 43.88 84 GLU A CA 1
ATOM 683 C C . GLU A 1 84 ? -21.348 2.425 24.538 1.00 43.88 84 GLU A C 1
ATOM 685 O O . GLU A 1 84 ? -21.901 2.062 23.473 1.00 43.88 84 GLU A O 1
#

Nearest PDB structures (foldseek):
  3rkv-assembly1_A  TM=7.142E-01  e=2.801E+00  Caenorhabditis elegans
  4am9-assembly1_A  TM=7.634E-01  e=5.028E+00  Yersinia enterocolitica
  6enu-assembly1_t  TM=5.809E-01  e=4.473E+00  Escherichia coli
  8b0x-assembly1_T  TM=6.073E-01  e=4.473E+00  Escherichia coli B

Radius of gyration: 13.5 Å; Cα contacts (8 Å, |Δi|>4): 78; chains: 1; bounding box: 34×22×41 Å

pLDDT: mean 92.31, std 11.99, range [43.88, 98.5]

Solvent-accessible surface area (backbone atoms only — not comparable to full-atom values): 4879 Å² total; per-residue (Å²): 136,82,88,65,59,89,54,68,86,74,53,52,42,87,80,50,57,41,77,39,88,83,34,57,62,45,41,50,51,50,51,51,39,48,51,52,15,53,51,29,43,77,69,71,36,51,68,64,13,50,54,35,35,50,47,46,41,64,41,19,76,81,42,88,82,52,41,66,62,54,52,55,53,52,59,50,58,60,51,67,68,68,78,112

Secondary structure (DSSP, 8-state):
-----SSGGG--GGGS-TT-SS-HHHHHHHHHHHHHHHHHHHTT-HHHHHHHHHHHHHH-TT-TT-HHHHHHHHHHHHHHTT--

Mean predicted aligned error: 4.01 Å